Protein AF-A0A954GI91-F1 (afdb_monomer)

pLDDT: mean 89.54, std 12.57, range [42.97, 97.44]

Sequence (144 aa):
MTDVGSGAGSISRAADTHLVLREDEQDDHVVLEAVVRSFDRVNPLVLRWDFPAWTVANGLDPTKLKRTQQQIALDQRTMEGKAAIVAALTEHGELSGNKLRQYADIGSKGRADRLTGILEKEGVITSRQETIKGNDTTLYTLSE

Nearest PDB structures (foldseek):
  7z1l-assembly1_O  TM=8.602E-01  e=1.394E-02  Saccharomyces cerevisiae W303
  6eu2-assembly1_O  TM=8.964E-01  e=2.236E-02  Saccharomyces cerevisiae S288C
  5hs7-assembly1_A  TM=7.331E-01  e=9.216E-03  Bacillus subtilis subsp. subtilis str. 168
  5hs8-assembly1_A  TM=7.243E-01  e=1.037E-02  Bacillus subtilis subsp. subtilis str. 168
  7ewm-assembly1_A  TM=4.790E-01  e=8.206E-02  Saccharomyces cerevisiae S288C

Solvent-accessible surface area (backbone atoms only — not comparable to full-atom values): 8389 Å² total; per-residue (Å²): 137,90,79,89,82,52,84,74,67,60,74,80,41,83,74,65,58,51,77,45,80,42,54,25,66,49,85,64,28,28,24,40,40,42,51,43,76,90,54,77,71,52,74,64,38,29,31,32,65,51,90,98,42,76,43,79,41,81,92,58,66,55,84,50,54,49,75,50,72,66,55,52,52,50,50,51,55,48,52,51,51,45,51,30,44,52,50,36,30,70,76,66,39,72,34,38,64,70,55,42,25,60,67,32,68,45,92,47,67,71,57,42,56,52,45,51,56,49,36,39,75,71,58,54,29,45,77,48,82,44,72,57,96,86,38,83,38,56,34,36,33,67,47,132

Foldseek 3Di:
DDDPPDPVVVVVDDDQKDWDWAAAQDPQKTWIFMDGDPDDGDDIFIWGDDPPDTDTPPPDDSVRGHDDPVRVVVVVVLVLLLVLLLVQCVVPPKDWLVVSCVSSVPPDSVSSVVSVVVCVVVQQKDWDWDQDPNDTTIIIGGHD

Secondary structure (DSSP, 8-state):
------TTTSTTSPPSEEEEEEEBSSTTEEEEEEEESSSPPEEEEEEEEETTEEEE-TT--TT-BPPPHHHHHHHHHHHHHHHHHHHHHHHHSSEEHHHHHHHTT-S-HHHHHHHHHHHHHTTSEEEEEEEETTEEEEEEEE--

Radius of gyration: 25.35 Å; Cα contacts (8 Å, |Δi|>4): 195; chains: 1; bounding box: 56×33×67 Å

Mean predicted aligned error: 9.06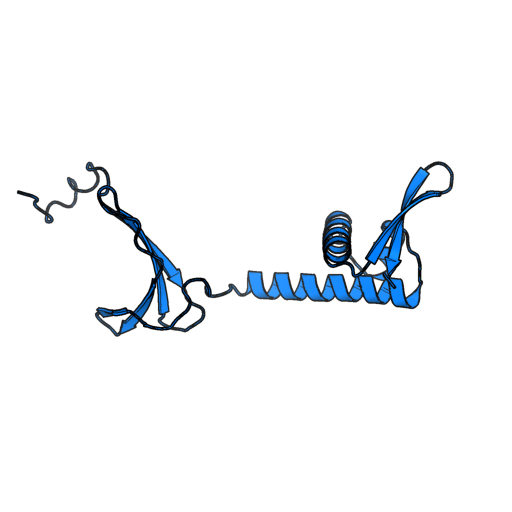 Å

Structure (mmCIF, N/CA/C/O backbone):
data_AF-A0A954GI91-F1
#
_entry.id   AF-A0A954GI91-F1
#
loop_
_atom_site.group_PDB
_atom_site.id
_atom_site.type_symbol
_atom_site.label_atom_id
_atom_site.label_alt_id
_atom_site.label_comp_id
_atom_site.label_asym_id
_atom_site.label_entity_id
_atom_site.label_seq_id
_atom_site.pdbx_PDB_ins_code
_atom_site.Cartn_x
_atom_site.Cartn_y
_atom_site.Cartn_z
_atom_site.occupancy
_atom_site.B_iso_or_equiv
_atom_site.auth_seq_id
_atom_site.auth_comp_id
_atom_site.auth_asym_id
_atom_site.auth_atom_id
_atom_site.pdbx_PDB_model_num
ATOM 1 N N . MET A 1 1 ? 24.747 17.829 -37.646 1.00 42.97 1 MET A N 1
ATOM 2 C CA . MET A 1 1 ? 25.466 16.547 -37.511 1.00 42.97 1 MET A CA 1
ATOM 3 C C . MET A 1 1 ? 25.721 16.334 -36.029 1.00 42.97 1 MET A C 1
ATOM 5 O O . MET A 1 1 ? 26.336 17.195 -35.412 1.00 42.97 1 MET A O 1
ATOM 9 N N . THR A 1 2 ? 25.120 15.299 -35.443 1.00 43.88 2 THR A N 1
ATOM 10 C CA . THR A 1 2 ? 25.182 15.029 -33.999 1.00 43.88 2 THR A CA 1
ATOM 11 C C . THR A 1 2 ? 26.328 14.060 -33.745 1.00 43.88 2 THR A C 1
ATOM 13 O O . THR A 1 2 ? 26.268 12.918 -34.184 1.00 43.88 2 THR A O 1
ATOM 16 N N . ASP A 1 3 ? 27.382 14.546 -33.094 1.00 46.94 3 ASP A N 1
ATOM 17 C CA . ASP A 1 3 ? 28.493 13.729 -32.609 1.00 46.94 3 ASP A CA 1
ATOM 18 C C . ASP A 1 3 ? 28.134 13.172 -31.222 1.00 46.94 3 ASP A C 1
ATOM 20 O O . ASP A 1 3 ? 27.784 13.927 -30.312 1.00 46.94 3 ASP A O 1
ATOM 24 N N . VAL A 1 4 ? 28.175 11.846 -31.093 1.00 56.50 4 VAL A N 1
ATOM 25 C CA . VAL A 1 4 ? 27.860 11.076 -29.878 1.00 56.50 4 VAL A CA 1
ATOM 26 C C . VAL A 1 4 ? 29.111 10.738 -29.047 1.00 56.50 4 VAL A C 1
ATOM 28 O O . VAL A 1 4 ? 28.991 10.093 -28.010 1.00 56.50 4 VAL A O 1
ATOM 31 N N . GLY A 1 5 ? 30.309 11.168 -29.469 1.00 56.59 5 GLY A N 1
ATOM 32 C CA . GLY A 1 5 ? 31.588 10.764 -28.870 1.00 56.59 5 GLY A CA 1
ATOM 33 C C . GLY A 1 5 ? 32.198 11.704 -27.822 1.00 56.59 5 GLY A C 1
ATOM 34 O O . GLY A 1 5 ? 33.186 11.338 -27.188 1.00 56.59 5 GLY A O 1
ATOM 35 N N . SER A 1 6 ? 31.657 12.906 -27.597 1.00 55.31 6 SER A N 1
ATOM 36 C CA . SER A 1 6 ? 32.268 13.880 -26.674 1.00 55.31 6 SER A CA 1
ATOM 37 C C . SER A 1 6 ? 31.588 13.877 -25.300 1.0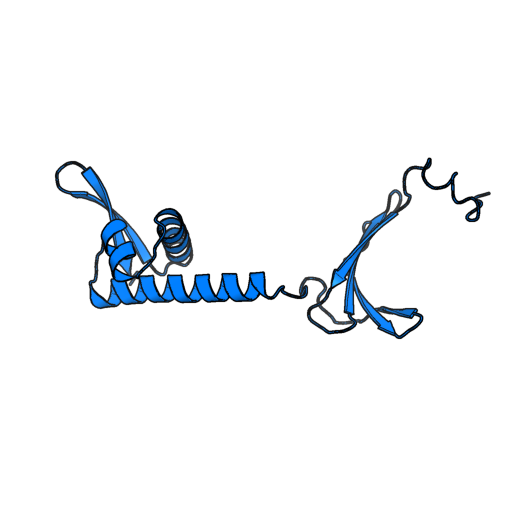0 55.31 6 SER A C 1
ATOM 39 O O . SER A 1 6 ? 30.576 14.544 -25.079 1.00 55.31 6 SER A O 1
ATOM 41 N N . GLY A 1 7 ? 32.162 13.119 -24.360 1.00 56.69 7 GLY A N 1
ATOM 42 C CA . GLY A 1 7 ? 31.597 12.844 -23.031 1.00 56.69 7 GLY A CA 1
ATOM 43 C C . GLY A 1 7 ? 31.324 14.054 -22.124 1.00 56.69 7 GLY A C 1
ATOM 44 O O . GLY A 1 7 ? 30.560 13.923 -21.176 1.00 56.69 7 GLY A O 1
ATOM 45 N N . ALA A 1 8 ? 31.883 15.236 -22.405 1.00 52.28 8 ALA A N 1
ATOM 46 C CA . ALA A 1 8 ? 31.623 16.448 -21.616 1.00 52.28 8 ALA A CA 1
ATOM 47 C C . ALA A 1 8 ? 30.565 17.378 -22.249 1.00 52.28 8 ALA A C 1
ATOM 49 O O . ALA A 1 8 ? 29.887 18.120 -21.541 1.00 52.28 8 ALA A O 1
ATOM 50 N N . GLY A 1 9 ? 30.384 17.330 -23.576 1.00 49.41 9 GLY A N 1
ATOM 51 C CA . GLY A 1 9 ? 29.428 18.178 -24.302 1.00 49.41 9 GLY A CA 1
ATOM 52 C C . GLY A 1 9 ? 27.998 17.627 -24.354 1.00 49.41 9 GLY A C 1
ATOM 53 O O . GLY A 1 9 ? 27.073 18.366 -24.692 1.00 49.41 9 GLY A O 1
ATOM 54 N N . SER A 1 10 ? 27.805 16.349 -24.018 1.00 51.56 10 SER A N 1
ATOM 55 C CA . SER A 1 10 ? 26.500 15.675 -23.991 1.00 51.56 10 SER A CA 1
ATOM 56 C C . SER A 1 10 ? 25.661 16.037 -22.759 1.00 51.56 10 SER A C 1
ATOM 58 O O . SER A 1 10 ? 24.445 16.147 -22.872 1.00 51.56 10 SER A O 1
ATOM 60 N N . ILE A 1 11 ? 26.298 16.309 -21.613 1.00 54.25 11 ILE A N 1
ATOM 61 C CA . ILE A 1 11 ? 25.626 16.714 -20.361 1.00 54.25 11 ILE A CA 1
ATOM 62 C C . ILE A 1 11 ? 25.103 18.160 -20.423 1.00 54.25 11 ILE A C 1
ATOM 64 O O . ILE A 1 11 ? 24.115 18.490 -19.776 1.00 54.25 11 ILE A O 1
ATOM 68 N N . SER A 1 12 ? 25.721 19.028 -21.235 1.00 49.19 12 SER A N 1
ATOM 69 C CA . SER A 1 12 ? 25.271 20.419 -21.426 1.00 49.19 12 SER A CA 1
ATOM 70 C C . SER A 1 12 ? 24.030 20.544 -22.323 1.00 49.19 12 SER A C 1
ATOM 72 O O . SER A 1 12 ? 23.542 21.655 -22.545 1.00 49.19 12 SER A O 1
ATOM 74 N N . ARG A 1 13 ? 23.531 19.438 -22.884 1.00 62.53 13 ARG A N 1
ATOM 75 C CA . ARG A 1 13 ? 22.352 19.425 -23.751 1.00 62.53 13 ARG A CA 1
ATOM 76 C C . ARG A 1 13 ? 21.170 18.885 -22.968 1.00 62.53 13 ARG A C 1
ATOM 78 O O . ARG A 1 13 ? 21.292 17.924 -22.218 1.00 62.53 13 ARG A O 1
ATOM 85 N N . ALA A 1 14 ? 20.008 19.502 -23.147 1.00 70.00 14 ALA A N 1
ATOM 86 C CA . ALA A 1 14 ? 18.781 18.948 -22.601 1.00 70.00 14 ALA A CA 1
ATOM 87 C C . ALA A 1 14 ? 18.596 17.523 -23.165 1.00 70.00 14 ALA A C 1
ATOM 89 O O . ALA A 1 14 ? 18.749 17.336 -24.373 1.00 70.00 14 ALA A O 1
ATOM 90 N N . ALA A 1 15 ? 18.264 16.547 -22.317 1.00 76.94 15 ALA A N 1
ATOM 91 C CA . ALA A 1 15 ? 18.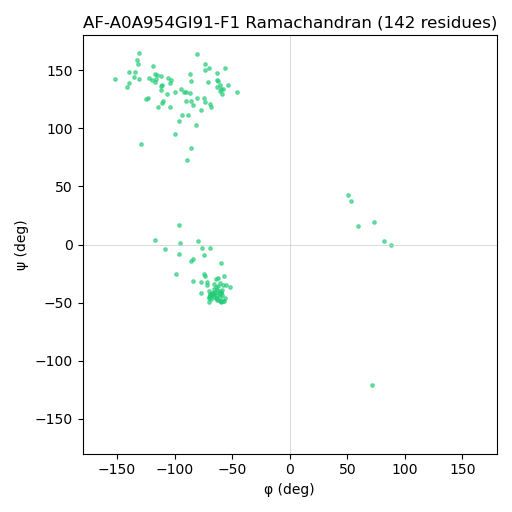126 15.151 -22.726 1.00 76.94 15 ALA A CA 1
ATOM 92 C C . ALA A 1 15 ? 16.989 14.969 -23.745 1.00 76.94 15 ALA A C 1
ATOM 94 O O . ALA A 1 15 ? 15.896 15.525 -23.583 1.00 76.94 15 ALA A O 1
ATOM 95 N N . ASP A 1 16 ? 17.237 14.200 -24.803 1.00 84.00 16 ASP A N 1
ATOM 96 C CA .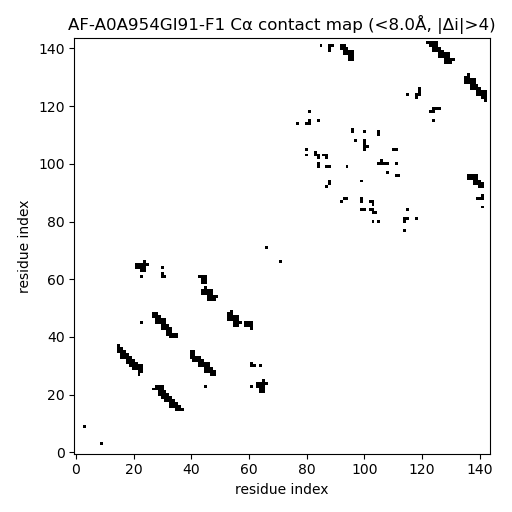 ASP A 1 16 ? 16.214 13.875 -25.805 1.00 84.00 16 ASP A CA 1
ATOM 97 C C . ASP A 1 16 ? 15.210 12.843 -25.270 1.00 84.00 16 ASP A C 1
ATOM 99 O O . ASP A 1 16 ? 14.057 12.792 -25.708 1.00 84.00 16 ASP A O 1
ATOM 103 N N . THR A 1 17 ? 15.630 12.025 -24.298 1.00 85.06 17 THR A N 1
ATOM 104 C CA . THR A 1 17 ? 14.814 10.983 -23.668 1.00 85.06 17 THR A CA 1
ATOM 105 C C . THR A 1 17 ? 15.263 10.724 -22.231 1.00 85.06 17 THR A C 1
ATOM 107 O O . THR A 1 17 ? 16.458 10.714 -21.945 1.00 85.06 17 THR A O 1
ATOM 110 N N . HIS A 1 18 ? 14.304 10.479 -21.340 1.00 89.25 18 HIS A N 1
ATOM 111 C CA . HIS A 1 18 ? 14.541 9.928 -20.006 1.00 89.25 18 HIS A CA 1
ATOM 112 C C . HIS A 1 18 ? 13.986 8.508 -19.966 1.00 89.25 18 HIS A C 1
ATOM 114 O O . HIS A 1 18 ? 12.803 8.324 -20.250 1.00 89.25 18 HIS A O 1
ATOM 120 N N . LEU A 1 19 ? 14.831 7.532 -19.632 1.00 91.50 19 LEU A N 1
ATOM 121 C CA . LEU A 1 19 ? 14.460 6.124 -19.488 1.00 91.50 19 LEU A CA 1
ATOM 122 C C . LEU A 1 19 ? 14.537 5.729 -18.013 1.00 91.50 19 LEU A C 1
ATOM 124 O O . LEU A 1 19 ? 15.500 6.078 -17.329 1.00 91.50 19 LEU A O 1
ATOM 128 N N . VAL A 1 20 ? 13.549 4.977 -17.543 1.00 93.94 20 VAL A N 1
ATOM 129 C CA . VAL A 1 20 ? 13.515 4.392 -16.201 1.00 93.94 20 VAL A CA 1
ATOM 130 C C . VAL A 1 20 ? 13.362 2.885 -16.349 1.00 93.94 20 VAL A C 1
ATOM 132 O O . VAL A 1 20 ? 12.438 2.425 -17.014 1.00 93.94 20 VAL A O 1
ATOM 135 N N . LEU A 1 21 ? 14.264 2.129 -15.722 1.00 94.75 21 LEU A N 1
ATOM 136 C CA . LEU A 1 21 ? 14.205 0.672 -15.633 1.00 94.75 21 LEU A CA 1
ATOM 137 C C . LEU A 1 21 ? 13.902 0.291 -14.184 1.00 94.75 21 LEU A C 1
ATOM 139 O O . LEU A 1 21 ? 14.639 0.683 -13.278 1.00 94.75 21 LEU A O 1
ATOM 143 N N . ARG A 1 22 ? 12.814 -0.444 -13.959 1.00 95.19 22 ARG A N 1
ATOM 144 C CA . ARG A 1 22 ? 12.448 -0.988 -12.640 1.00 95.19 22 ARG A CA 1
ATOM 145 C C . ARG A 1 22 ? 12.324 -2.494 -12.742 1.00 95.19 22 ARG A C 1
ATOM 147 O O . ARG A 1 22 ? 11.843 -2.974 -13.756 1.00 95.19 22 ARG A O 1
ATOM 154 N N . GLU A 1 23 ? 12.725 -3.222 -11.712 1.00 95.88 23 GLU A N 1
ATOM 155 C CA . GLU A 1 23 ? 12.608 -4.682 -11.708 1.00 95.88 23 GLU A CA 1
ATOM 156 C C . GLU A 1 23 ? 11.143 -5.118 -11.851 1.00 95.88 23 GLU A C 1
ATOM 158 O O . GLU A 1 23 ? 10.255 -4.594 -11.169 1.00 95.88 23 GLU A O 1
ATOM 163 N N . ASP A 1 24 ? 10.910 -6.064 -12.754 1.00 96.19 24 ASP A N 1
ATOM 164 C CA . ASP A 1 24 ? 9.646 -6.784 -12.893 1.00 96.19 24 ASP A CA 1
ATOM 165 C C . ASP A 1 24 ? 9.556 -7.904 -11.839 1.00 96.19 24 ASP A C 1
ATOM 167 O O . ASP A 1 24 ? 10.554 -8.267 -11.213 1.00 96.19 24 ASP A O 1
ATOM 171 N N . GLU A 1 25 ? 8.362 -8.451 -11.602 1.00 93.56 25 GLU A N 1
ATOM 172 C CA . GLU A 1 25 ? 8.182 -9.589 -10.692 1.00 93.56 25 GLU A CA 1
ATOM 173 C C . GLU A 1 25 ? 9.019 -10.819 -11.087 1.00 93.56 25 GLU A C 1
ATOM 175 O O . GLU A 1 25 ? 9.390 -11.608 -10.214 1.00 93.56 25 GLU A O 1
ATOM 180 N N . GLN A 1 26 ? 9.335 -10.967 -12.376 1.00 93.12 26 GLN A N 1
ATOM 181 C CA . GLN A 1 26 ? 10.165 -12.040 -12.912 1.00 93.12 26 GLN A CA 1
ATOM 182 C C . GLN A 1 26 ? 11.654 -11.694 -12.819 1.00 93.12 26 GLN A C 1
ATOM 184 O O . GLN A 1 26 ? 12.078 -10.570 -13.090 1.00 93.12 26 GLN A O 1
ATOM 189 N N . ASP A 1 27 ? 12.477 -12.685 -12.477 1.00 92.50 27 ASP A N 1
ATOM 190 C CA . ASP A 1 27 ? 13.929 -12.507 -12.483 1.00 92.50 27 ASP A CA 1
ATOM 191 C C . ASP A 1 27 ? 14.442 -12.216 -13.904 1.00 92.50 27 ASP A C 1
ATOM 193 O O . ASP A 1 27 ? 13.861 -12.658 -14.897 1.00 92.50 27 ASP A O 1
ATOM 197 N N . ASP A 1 28 ? 15.512 -11.424 -13.997 1.00 95.06 28 ASP A N 1
ATOM 198 C CA . ASP A 1 28 ? 16.110 -10.929 -15.248 1.00 95.06 28 ASP A CA 1
ATOM 199 C C . ASP A 1 28 ? 15.173 -10.096 -16.148 1.00 95.06 28 ASP A C 1
ATOM 201 O O . ASP A 1 28 ? 15.484 -9.852 -17.317 1.00 95.06 28 ASP A O 1
ATOM 205 N N . HIS A 1 29 ? 14.048 -9.611 -15.612 1.00 97.12 29 HIS A N 1
ATOM 206 C CA . HIS A 1 29 ? 13.119 -8.731 -16.316 1.00 97.12 29 HIS A CA 1
ATOM 207 C C . HIS A 1 29 ? 13.046 -7.340 -15.677 1.00 97.12 29 HIS A C 1
ATOM 209 O O . HIS A 1 29 ? 13.149 -7.164 -14.460 1.00 97.12 29 HIS A O 1
ATOM 215 N N . VAL A 1 30 ? 12.852 -6.324 -16.517 1.00 97.00 30 VAL A N 1
ATOM 216 C CA . VAL A 1 30 ? 12.640 -4.939 -16.090 1.00 97.00 30 VAL A CA 1
ATOM 217 C C . VAL A 1 30 ? 11.504 -4.299 -16.869 1.00 97.00 30 VAL A C 1
ATOM 219 O O . VAL A 1 30 ? 11.348 -4.513 -18.068 1.00 97.00 30 VAL A O 1
ATOM 222 N N . VAL A 1 31 ? 10.743 -3.444 -16.206 1.00 97.00 31 VAL A N 1
ATOM 223 C CA . VAL A 1 31 ? 9.798 -2.532 -16.836 1.00 97.00 31 VAL A CA 1
ATOM 224 C C . VAL A 1 31 ? 10.547 -1.285 -17.288 1.00 97.00 31 VAL A C 1
ATOM 226 O O . VAL A 1 31 ? 11.120 -0.566 -16.463 1.00 97.00 31 VAL A O 1
ATOM 229 N N . LEU A 1 32 ? 10.514 -1.020 -18.592 1.00 95.44 32 LEU A N 1
ATOM 230 C CA . LEU A 1 32 ? 10.974 0.219 -19.201 1.00 95.44 32 LEU A CA 1
ATOM 231 C C . LEU A 1 32 ? 9.827 1.227 -19.275 1.00 95.44 32 LEU A C 1
ATOM 233 O O . LEU A 1 32 ? 8.819 0.979 -19.933 1.00 95.44 32 LEU A O 1
ATOM 237 N N . GLU A 1 33 ? 10.035 2.403 -18.691 1.00 93.62 33 GLU A N 1
ATOM 238 C CA . GLU A 1 33 ? 9.234 3.600 -18.950 1.00 93.62 33 GLU A CA 1
ATOM 239 C C . GLU A 1 33 ? 10.106 4.679 -19.589 1.00 93.62 33 GLU A C 1
ATOM 241 O O . GLU A 1 33 ? 11.271 4.847 -19.219 1.00 93.62 33 GLU A O 1
ATOM 246 N N . ALA A 1 34 ? 9.549 5.429 -20.542 1.00 91.62 34 ALA A N 1
ATOM 247 C CA . ALA A 1 34 ? 10.292 6.470 -21.234 1.00 91.62 34 ALA A CA 1
ATOM 248 C C . ALA A 1 34 ? 9.464 7.730 -21.480 1.00 91.62 34 ALA A C 1
ATOM 250 O O . ALA A 1 34 ? 8.310 7.675 -21.909 1.00 91.62 34 ALA A O 1
ATOM 251 N N . VAL A 1 35 ? 10.102 8.883 -21.286 1.00 90.31 35 VAL A N 1
ATOM 252 C CA . VAL A 1 35 ? 9.589 10.177 -21.742 1.00 90.31 35 VAL A CA 1
ATOM 253 C C . VAL A 1 35 ? 10.524 10.711 -22.812 1.00 90.31 35 VAL A C 1
ATOM 255 O O . VAL A 1 35 ? 11.699 10.967 -22.548 1.00 90.31 35 VAL A O 1
ATOM 258 N N . VAL A 1 36 ? 9.984 10.889 -24.015 1.00 90.62 36 VAL A N 1
ATOM 259 C CA . VAL A 1 36 ? 10.693 11.406 -25.188 1.00 90.62 36 VAL A CA 1
ATOM 260 C C . VAL A 1 36 ? 10.237 12.842 -25.442 1.00 90.62 36 VAL A C 1
ATOM 262 O O . VAL A 1 36 ? 9.075 13.173 -25.220 1.00 90.62 36 VAL A O 1
ATOM 265 N N . ARG A 1 37 ? 11.143 13.724 -25.877 1.00 84.94 37 ARG A N 1
ATOM 266 C CA . ARG A 1 37 ? 10.829 15.154 -26.045 1.00 84.94 37 ARG A CA 1
ATOM 267 C C . ARG A 1 37 ? 9.863 15.454 -27.192 1.00 84.94 37 ARG A C 1
ATOM 269 O O . ARG A 1 37 ? 9.006 16.320 -27.054 1.00 84.94 37 ARG A O 1
ATOM 276 N N . SER A 1 38 ? 10.084 14.824 -28.341 1.00 86.38 38 SER A N 1
ATOM 277 C CA . SER A 1 38 ? 9.491 15.239 -29.623 1.00 86.38 38 SER A CA 1
ATOM 278 C C . SER A 1 38 ? 8.568 14.192 -30.240 1.00 86.38 38 SER A C 1
ATOM 280 O O . SER A 1 38 ? 8.085 14.391 -31.349 1.00 86.38 38 SER A O 1
ATOM 282 N N . PHE A 1 39 ? 8.336 13.089 -29.533 1.00 85.81 39 PHE A N 1
ATOM 283 C CA . PHE A 1 39 ? 7.505 11.974 -29.971 1.00 85.81 39 PHE A CA 1
ATOM 284 C C . PHE A 1 39 ? 6.520 11.601 -28.868 1.00 85.81 39 PHE A C 1
ATOM 286 O O . PHE A 1 39 ? 6.693 12.006 -27.714 1.00 85.81 39 PHE A O 1
ATOM 293 N N . ASP A 1 40 ? 5.507 10.817 -29.230 1.00 85.06 40 ASP A N 1
ATOM 294 C CA . ASP A 1 40 ? 4.544 10.292 -28.270 1.00 85.06 40 ASP A CA 1
ATOM 295 C C . ASP A 1 40 ? 5.234 9.512 -27.150 1.00 85.06 40 ASP A C 1
ATOM 297 O O . ASP A 1 40 ? 6.316 8.935 -27.312 1.00 85.06 40 ASP A O 1
ATOM 301 N N . ARG A 1 41 ? 4.587 9.507 -25.980 1.00 83.56 41 ARG A N 1
ATOM 302 C CA . ARG A 1 41 ? 5.069 8.730 -24.841 1.00 83.56 41 ARG A CA 1
ATOM 303 C C . ARG A 1 41 ? 5.126 7.260 -25.225 1.00 83.56 41 ARG A C 1
ATOM 305 O O . ARG A 1 41 ? 4.173 6.709 -25.770 1.00 83.56 41 ARG A O 1
ATOM 312 N N . VAL A 1 42 ? 6.239 6.627 -24.882 1.00 87.44 42 VAL A N 1
ATOM 313 C CA . VAL A 1 42 ? 6.389 5.185 -25.046 1.00 87.44 42 VAL A CA 1
ATOM 314 C C . VAL A 1 42 ? 5.556 4.519 -23.959 1.00 87.44 42 VAL A C 1
ATOM 316 O O . VAL A 1 42 ? 5.715 4.832 -22.776 1.00 87.44 42 VAL A O 1
ATOM 319 N N . ASN A 1 43 ? 4.658 3.620 -24.356 1.00 91.50 43 ASN A N 1
ATOM 320 C CA . ASN A 1 43 ? 3.931 2.805 -23.391 1.00 91.50 43 ASN A CA 1
ATOM 321 C C . ASN A 1 43 ? 4.923 1.932 -22.608 1.00 91.50 43 ASN A C 1
ATOM 323 O O . ASN A 1 43 ? 5.866 1.415 -23.217 1.00 91.50 43 ASN A O 1
ATOM 327 N N . PRO A 1 44 ? 4.720 1.747 -21.292 1.00 94.38 44 PRO A N 1
ATOM 328 C CA . PRO A 1 44 ? 5.562 0.862 -20.505 1.00 94.38 44 PRO A CA 1
ATOM 329 C C . PRO A 1 44 ? 5.635 -0.533 -21.128 1.00 94.38 44 PRO A C 1
ATOM 331 O O . PRO A 1 44 ? 4.624 -1.068 -21.584 1.00 94.38 44 PRO A O 1
ATOM 334 N N . LEU A 1 45 ? 6.829 -1.115 -21.154 1.00 95.31 45 LEU A N 1
ATOM 335 C CA . LEU A 1 45 ? 7.066 -2.436 -21.731 1.00 95.31 45 LEU A CA 1
ATOM 336 C C . LEU A 1 45 ? 8.040 -3.227 -20.867 1.00 95.31 45 LEU A C 1
ATOM 338 O O . LEU A 1 45 ? 8.926 -2.648 -20.240 1.00 95.31 45 LEU A O 1
ATOM 342 N N . VAL A 1 46 ? 7.883 -4.548 -20.845 1.00 97.44 46 VAL A N 1
ATOM 343 C CA . VAL A 1 46 ? 8.794 -5.432 -20.116 1.00 97.44 46 VAL A CA 1
ATOM 344 C C . VAL A 1 46 ? 9.931 -5.860 -21.039 1.00 97.44 46 VAL A C 1
ATOM 346 O O . VAL A 1 46 ? 9.713 -6.280 -22.178 1.00 97.44 46 VAL A O 1
ATOM 349 N N . LEU A 1 47 ? 11.157 -5.735 -20.549 1.00 97.06 47 LEU A N 1
ATOM 350 C CA . LEU A 1 47 ? 12.380 -6.177 -21.197 1.00 97.06 47 LEU A CA 1
ATOM 351 C C . LEU A 1 47 ? 12.973 -7.346 -20.418 1.00 97.06 47 LEU A C 1
ATOM 353 O O . LEU A 1 47 ? 13.070 -7.280 -19.198 1.00 97.06 47 LEU A O 1
ATOM 357 N N . ARG A 1 48 ? 13.431 -8.373 -21.129 1.00 97.19 48 ARG A N 1
ATOM 358 C CA . ARG A 1 48 ? 14.227 -9.478 -20.593 1.00 97.19 48 ARG A CA 1
ATOM 359 C C . ARG A 1 48 ? 15.698 -9.251 -20.902 1.00 97.19 48 ARG A C 1
ATOM 361 O O . ARG A 1 48 ? 16.038 -8.977 -22.061 1.00 97.19 48 ARG A O 1
ATOM 368 N N . TRP A 1 49 ? 16.551 -9.393 -19.896 1.00 96.12 49 TRP A N 1
ATOM 369 C CA . TRP A 1 49 ? 17.994 -9.394 -20.081 1.00 96.12 49 TRP A CA 1
ATOM 370 C C . TRP A 1 49 ? 18.440 -10.743 -20.633 1.00 96.12 49 TRP A C 1
ATOM 372 O O . TRP A 1 49 ? 18.305 -11.772 -19.980 1.00 96.12 49 TRP A O 1
ATOM 382 N N . ASP A 1 50 ? 18.968 -10.733 -21.849 1.00 94.19 50 ASP A N 1
ATOM 383 C CA . ASP A 1 50 ? 19.572 -11.890 -22.497 1.00 94.19 50 ASP A CA 1
ATOM 384 C C . ASP A 1 50 ? 20.944 -11.449 -23.001 1.00 94.19 50 ASP A C 1
ATOM 386 O O . ASP A 1 50 ? 21.074 -10.905 -24.101 1.00 94.19 50 ASP A O 1
ATOM 390 N N . PHE A 1 51 ? 21.948 -11.542 -22.118 1.00 92.75 51 PHE A N 1
ATOM 391 C CA . PHE A 1 51 ? 23.256 -10.922 -22.327 1.00 92.75 51 PHE A CA 1
ATOM 392 C C . PHE A 1 51 ? 23.786 -11.177 -23.753 1.00 92.75 51 PHE A C 1
ATOM 394 O O . PHE A 1 51 ? 23.849 -12.330 -24.185 1.00 92.75 51 PHE A O 1
ATOM 401 N N . PRO A 1 52 ? 24.249 -10.135 -24.474 1.00 94.12 52 PRO A N 1
ATOM 402 C CA . PRO A 1 52 ? 24.447 -8.747 -24.036 1.00 94.12 52 PRO A CA 1
ATOM 403 C C . PRO A 1 52 ? 23.272 -7.806 -24.372 1.00 94.12 52 PRO A C 1
ATOM 405 O O . PRO A 1 52 ? 23.460 -6.589 -24.410 1.00 94.12 52 PRO A O 1
ATOM 408 N N . ALA A 1 53 ? 22.092 -8.343 -24.687 1.00 95.00 53 ALA A N 1
ATOM 409 C CA . ALA A 1 53 ? 20.977 -7.594 -25.250 1.00 95.00 53 ALA A CA 1
ATOM 410 C C . ALA A 1 53 ? 19.728 -7.604 -24.359 1.00 95.00 53 ALA A C 1
ATOM 412 O O . ALA A 1 53 ? 19.452 -8.533 -23.607 1.00 95.00 53 ALA A O 1
ATOM 413 N N . TRP A 1 54 ? 18.921 -6.556 -24.504 1.00 95.94 54 TRP A N 1
ATOM 414 C CA . TRP A 1 54 ? 17.558 -6.533 -23.989 1.00 95.94 54 TRP A CA 1
ATOM 415 C C . TRP A 1 54 ? 16.595 -6.953 -25.093 1.00 95.94 54 TRP A C 1
ATOM 417 O O . TRP A 1 54 ? 16.682 -6.466 -26.222 1.00 95.94 54 TRP A O 1
ATOM 427 N N . THR A 1 55 ? 15.660 -7.837 -24.763 1.00 96.25 55 THR A N 1
ATOM 428 C CA . THR A 1 55 ? 14.600 -8.280 -25.679 1.00 96.25 55 THR A CA 1
ATOM 429 C C . THR A 1 55 ? 13.238 -7.935 -25.099 1.00 96.25 55 THR A C 1
ATOM 431 O O . THR A 1 55 ? 13.043 -8.029 -23.891 1.00 96.25 55 THR A O 1
ATOM 434 N N . VAL A 1 56 ? 12.289 -7.512 -25.937 1.00 96.06 56 VAL A N 1
ATOM 435 C CA . VAL A 1 56 ? 10.925 -7.218 -25.472 1.00 96.06 56 VAL A CA 1
ATOM 436 C C . VAL A 1 56 ? 10.238 -8.525 -25.079 1.00 96.06 56 VAL A C 1
ATOM 438 O O . VAL A 1 56 ? 10.077 -9.422 -25.909 1.00 96.06 56 VAL A O 1
ATOM 441 N N . ALA A 1 57 ? 9.819 -8.624 -23.820 1.00 95.31 57 ALA A N 1
ATOM 442 C CA . ALA A 1 57 ? 9.069 -9.754 -23.293 1.00 95.31 57 ALA A CA 1
ATOM 443 C C . ALA A 1 57 ? 7.570 -9.540 -23.558 1.00 95.31 57 ALA A C 1
ATOM 445 O O . ALA A 1 57 ? 6.825 -9.015 -22.730 1.00 95.31 57 ALA A O 1
ATOM 446 N N . ASN A 1 58 ? 7.135 -9.894 -24.770 1.00 91.56 58 ASN A N 1
ATOM 447 C CA . ASN A 1 58 ? 5.746 -9.720 -25.195 1.00 91.56 58 ASN A CA 1
ATOM 448 C C . ASN A 1 58 ? 4.776 -10.505 -24.298 1.00 91.56 58 ASN A C 1
ATOM 450 O O . ASN A 1 58 ? 5.006 -11.674 -23.998 1.00 91.56 58 ASN A O 1
ATOM 454 N N . GLY A 1 59 ? 3.656 -9.875 -23.937 1.00 89.94 59 GLY A N 1
ATOM 455 C CA . GLY A 1 59 ? 2.588 -10.504 -23.153 1.00 89.94 59 GLY A CA 1
ATOM 456 C C . GLY A 1 59 ? 2.749 -10.401 -21.634 1.00 89.94 59 GLY A C 1
ATOM 457 O O . GLY A 1 59 ? 1.870 -10.874 -20.917 1.00 89.94 59 GLY A O 1
ATOM 458 N N . LEU A 1 60 ? 3.819 -9.769 -21.141 1.00 93.44 60 LEU A N 1
ATOM 459 C CA . LEU A 1 60 ? 3.954 -9.431 -19.724 1.00 93.44 60 LEU A CA 1
ATOM 460 C C . LEU A 1 60 ? 3.295 -8.090 -19.396 1.00 93.44 60 LEU A C 1
ATOM 462 O O . LEU A 1 60 ? 3.265 -7.173 -20.218 1.00 93.44 60 LEU A O 1
ATOM 466 N N . ASP A 1 61 ? 2.757 -8.001 -18.182 1.00 93.69 61 ASP A N 1
ATOM 467 C CA . ASP A 1 61 ? 2.078 -6.814 -17.671 1.00 93.69 61 ASP A CA 1
ATOM 468 C C . ASP A 1 61 ? 3.097 -5.871 -17.005 1.00 93.69 61 ASP A C 1
ATOM 470 O O . ASP A 1 61 ? 3.603 -6.192 -15.929 1.00 93.69 61 ASP A O 1
ATOM 474 N N . PRO A 1 62 ? 3.375 -4.689 -17.585 1.00 93.75 62 PRO A N 1
ATOM 475 C CA . PRO A 1 62 ? 4.383 -3.761 -17.078 1.00 93.75 62 PRO A CA 1
ATOM 476 C C . PRO A 1 62 ? 4.000 -3.096 -15.746 1.00 93.75 62 PRO A C 1
ATOM 478 O O . PRO A 1 62 ? 4.775 -2.311 -15.201 1.00 93.75 62 PRO A O 1
ATOM 481 N N . THR A 1 63 ? 2.807 -3.359 -15.209 1.00 93.25 63 THR A N 1
ATOM 482 C CA . THR A 1 63 ? 2.412 -2.866 -13.883 1.00 93.25 63 THR A CA 1
ATOM 483 C C . THR A 1 63 ? 2.905 -3.762 -12.742 1.00 93.25 63 THR A C 1
ATOM 485 O O . THR A 1 63 ? 2.898 -3.339 -11.581 1.00 93.25 63 THR A O 1
ATOM 488 N N . LYS A 1 64 ? 3.387 -4.973 -13.049 1.00 92.88 64 LYS A N 1
ATOM 489 C CA . LYS A 1 64 ? 3.801 -5.977 -12.063 1.00 92.88 64 LYS A CA 1
ATOM 490 C C . LYS A 1 64 ? 5.266 -5.851 -11.664 1.00 92.88 64 LYS A C 1
ATOM 492 O O . LYS A 1 64 ? 6.119 -6.661 -12.001 1.00 92.88 64 LYS A O 1
ATOM 497 N N . LEU A 1 65 ? 5.556 -4.816 -10.891 1.00 93.62 65 LEU A N 1
ATOM 498 C CA . LEU A 1 65 ? 6.905 -4.572 -10.390 1.00 93.62 65 LEU A CA 1
ATOM 499 C C . LEU A 1 65 ? 7.304 -5.543 -9.275 1.00 93.62 65 LEU A C 1
ATOM 501 O O . LEU A 1 65 ? 6.476 -5.944 -8.447 1.00 93.62 65 LEU A O 1
ATOM 505 N N . LYS A 1 66 ? 8.608 -5.829 -9.183 1.00 93.69 66 LYS A N 1
ATOM 506 C CA . LYS A 1 66 ? 9.169 -6.609 -8.080 1.00 93.69 66 LYS A CA 1
ATOM 507 C C . LYS A 1 66 ? 8.880 -5.927 -6.754 1.00 93.69 66 LYS A C 1
ATOM 509 O O . LYS A 1 66 ? 9.162 -4.746 -6.538 1.00 93.69 66 LYS A O 1
ATOM 514 N N . ARG A 1 67 ? 8.337 -6.700 -5.821 1.00 91.25 67 ARG A N 1
ATOM 515 C CA . ARG A 1 67 ? 8.029 -6.219 -4.478 1.00 91.25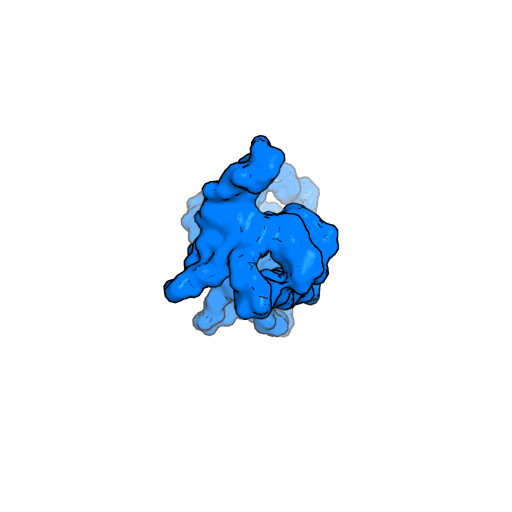 67 ARG A CA 1
ATOM 516 C C . ARG A 1 67 ? 9.256 -6.365 -3.592 1.00 91.25 67 ARG A C 1
ATOM 518 O O . ARG A 1 67 ? 9.840 -7.441 -3.501 1.00 91.25 67 ARG A O 1
ATOM 525 N N . THR A 1 68 ? 9.626 -5.299 -2.887 1.00 91.69 68 THR A N 1
ATOM 526 C CA . THR A 1 68 ? 10.710 -5.388 -1.900 1.00 91.69 68 THR A CA 1
ATOM 527 C C . THR A 1 68 ? 10.268 -6.221 -0.694 1.00 91.69 68 THR A C 1
ATOM 529 O O . THR A 1 68 ? 9.089 -6.224 -0.327 1.00 91.69 68 THR A O 1
ATOM 532 N N . GLN A 1 69 ? 11.211 -6.884 -0.015 1.00 89.44 69 GLN A N 1
ATOM 533 C CA . GLN A 1 69 ? 10.921 -7.632 1.220 1.00 89.44 69 GLN A CA 1
ATOM 534 C C . GLN A 1 69 ? 10.249 -6.754 2.287 1.00 89.44 69 GLN A C 1
ATOM 536 O O . GLN A 1 69 ? 9.365 -7.211 3.007 1.00 89.44 69 GLN A O 1
ATOM 541 N N . GLN A 1 70 ? 10.621 -5.471 2.355 1.00 90.69 70 GLN A N 1
ATOM 542 C CA . GLN A 1 70 ? 10.003 -4.501 3.261 1.00 90.69 70 GLN A CA 1
ATOM 543 C C . GLN A 1 70 ? 8.528 -4.260 2.919 1.00 90.69 70 GLN A C 1
ATOM 545 O O . GLN A 1 70 ? 7.699 -4.188 3.824 1.00 90.69 70 GLN A O 1
ATOM 550 N N . GLN A 1 71 ? 8.193 -4.172 1.628 1.00 89.94 71 GLN A N 1
ATOM 551 C CA . GLN A 1 71 ? 6.815 -4.004 1.164 1.00 89.94 71 GLN A CA 1
ATOM 552 C C . GLN A 1 71 ? 5.971 -5.241 1.462 1.00 89.94 71 GLN A C 1
ATOM 554 O O . GLN A 1 71 ? 4.859 -5.115 1.961 1.00 89.94 71 GLN A O 1
ATOM 559 N N . ILE A 1 72 ? 6.523 -6.432 1.215 1.00 90.88 72 ILE A N 1
ATOM 560 C CA . ILE A 1 72 ? 5.861 -7.707 1.518 1.00 90.88 72 ILE A CA 1
ATOM 561 C C . ILE A 1 72 ? 5.582 -7.810 3.024 1.00 90.88 72 ILE A C 1
ATOM 563 O O . ILE A 1 72 ? 4.453 -8.074 3.432 1.00 90.88 72 ILE A O 1
ATOM 567 N N . ALA A 1 73 ? 6.582 -7.523 3.863 1.00 91.81 73 ALA A N 1
ATOM 568 C CA . ALA A 1 73 ? 6.430 -7.557 5.315 1.00 91.81 73 ALA A CA 1
ATOM 569 C C . ALA A 1 73 ? 5.429 -6.506 5.832 1.00 91.81 73 ALA A C 1
ATOM 571 O O . ALA A 1 73 ? 4.695 -6.762 6.789 1.00 91.81 73 ALA A O 1
ATOM 572 N N . LEU A 1 74 ? 5.385 -5.316 5.225 1.00 91.25 74 LEU A N 1
ATOM 573 C CA . LEU A 1 74 ? 4.423 -4.271 5.582 1.00 91.25 74 LEU A CA 1
ATOM 574 C C . LEU A 1 74 ? 2.983 -4.685 5.259 1.00 91.25 74 LEU A C 1
ATOM 576 O O . LEU A 1 74 ? 2.087 -4.459 6.077 1.00 91.25 74 LEU A O 1
ATOM 580 N N . ASP A 1 75 ? 2.767 -5.290 4.095 1.00 92.12 75 ASP A N 1
ATOM 581 C CA . ASP A 1 75 ? 1.465 -5.803 3.677 1.00 92.12 75 ASP A CA 1
ATOM 582 C C . ASP A 1 75 ? 0.993 -6.921 4.593 1.00 92.12 75 ASP A C 1
ATOM 584 O O . ASP A 1 75 ? -0.134 -6.876 5.083 1.00 92.12 75 ASP A O 1
ATOM 588 N N . GLN A 1 76 ? 1.881 -7.866 4.904 1.00 93.19 76 GLN A N 1
ATOM 589 C CA . GLN A 1 76 ? 1.584 -8.942 5.839 1.00 93.19 76 GLN A CA 1
ATOM 590 C C . GLN A 1 76 ? 1.167 -8.385 7.209 1.00 93.19 76 GLN A C 1
ATOM 592 O O . GLN A 1 76 ? 0.095 -8.712 7.710 1.00 93.19 76 GLN A O 1
ATOM 597 N N . ARG A 1 77 ? 1.931 -7.437 7.765 1.00 91.94 77 ARG A N 1
ATOM 598 C CA . ARG A 1 77 ? 1.578 -6.752 9.023 1.00 91.94 77 ARG A CA 1
ATOM 599 C C . ARG A 1 77 ? 0.256 -5.989 8.937 1.00 91.94 77 ARG A C 1
ATOM 601 O O . ARG A 1 77 ? -0.435 -5.816 9.943 1.00 91.94 77 ARG A O 1
ATOM 608 N N . THR A 1 78 ? -0.070 -5.449 7.768 1.00 94.62 78 THR A N 1
ATOM 609 C CA . THR A 1 78 ? -1.331 -4.734 7.545 1.00 94.62 78 THR A CA 1
ATOM 610 C C . THR A 1 78 ? -2.491 -5.720 7.553 1.00 94.62 78 THR A C 1
ATOM 612 O O . THR A 1 78 ? -3.458 -5.488 8.272 1.00 94.62 78 THR A O 1
ATOM 615 N N . MET A 1 79 ? -2.354 -6.847 6.855 1.00 94.94 79 MET A N 1
ATOM 616 C CA . MET A 1 79 ? -3.326 -7.940 6.847 1.00 94.94 79 MET A CA 1
ATOM 617 C C . MET A 1 79 ? -3.549 -8.528 8.241 1.00 94.94 79 MET A C 1
ATOM 619 O O . MET A 1 79 ? -4.691 -8.607 8.685 1.00 94.94 79 MET A O 1
ATOM 623 N N . GLU A 1 80 ? -2.476 -8.847 8.965 1.00 95.94 80 GLU A N 1
ATOM 624 C CA . GLU A 1 80 ? -2.540 -9.347 10.345 1.00 95.94 80 GLU A CA 1
ATOM 625 C C . GLU A 1 80 ? -3.244 -8.347 11.273 1.00 95.94 80 GLU A C 1
ATOM 627 O O . GLU A 1 80 ? -4.120 -8.720 12.048 1.00 95.94 80 GLU A O 1
ATOM 632 N N . GLY A 1 81 ? -2.926 -7.053 11.152 1.00 95.62 81 GLY A N 1
ATOM 633 C CA . GLY A 1 81 ? -3.575 -6.009 11.947 1.00 95.62 81 GLY A CA 1
ATOM 634 C C . GLY A 1 81 ? -5.065 -5.841 11.633 1.00 95.62 81 GLY A C 1
ATOM 635 O O . GLY A 1 81 ? -5.856 -5.626 12.549 1.00 95.62 81 GLY A O 1
ATOM 636 N N . LYS A 1 82 ? -5.464 -5.955 10.357 1.00 97.00 82 LYS A N 1
ATOM 637 C CA . LYS A 1 82 ? -6.883 -5.953 9.965 1.00 97.00 82 LYS A CA 1
ATOM 638 C C . LYS A 1 82 ? -7.610 -7.160 10.559 1.00 97.00 82 LYS A C 1
ATOM 640 O O . LYS A 1 82 ? -8.663 -6.993 11.165 1.00 97.00 82 LYS A O 1
ATOM 645 N N . ALA A 1 83 ? -7.024 -8.351 10.436 1.00 96.50 83 ALA A N 1
ATOM 646 C CA . ALA A 1 83 ? -7.590 -9.578 10.988 1.00 96.50 83 ALA A CA 1
ATOM 647 C C . ALA A 1 83 ? -7.754 -9.502 12.515 1.00 96.50 83 ALA A C 1
ATOM 649 O O . ALA A 1 83 ? -8.801 -9.884 13.028 1.00 96.50 83 ALA A O 1
ATOM 650 N N . ALA A 1 84 ? -6.776 -8.940 13.232 1.00 96.94 84 ALA A N 1
ATOM 651 C CA . ALA A 1 84 ? -6.859 -8.744 14.680 1.00 96.94 84 ALA A CA 1
ATOM 652 C C . ALA A 1 84 ? -7.999 -7.793 15.089 1.00 96.94 84 ALA A C 1
ATOM 654 O O . ALA A 1 84 ? -8.694 -8.051 16.069 1.00 96.94 84 ALA A O 1
ATOM 655 N N . ILE A 1 85 ? -8.238 -6.720 14.323 1.00 96.44 85 ILE A N 1
ATOM 656 C CA . ILE A 1 85 ? -9.379 -5.814 14.545 1.00 96.44 85 ILE A CA 1
ATOM 657 C C . ILE A 1 85 ? -10.706 -6.550 14.356 1.00 96.44 85 ILE A C 1
ATOM 659 O O . ILE A 1 85 ? -11.588 -6.446 15.207 1.00 96.44 85 ILE A O 1
ATOM 663 N N . VAL A 1 86 ? -10.843 -7.304 13.263 1.00 96.75 86 VAL A N 1
ATOM 664 C CA . VAL A 1 86 ? -12.059 -8.081 12.984 1.00 96.75 86 VAL A CA 1
ATOM 665 C C . VAL A 1 86 ? -12.293 -9.123 14.079 1.00 96.75 86 VAL A C 1
ATOM 667 O O . VAL A 1 86 ? -13.413 -9.244 14.570 1.00 96.75 86 VAL A O 1
ATOM 670 N N . ALA A 1 87 ? -11.245 -9.820 14.526 1.00 96.69 87 ALA A N 1
ATOM 671 C CA . ALA A 1 87 ? -11.329 -10.783 15.621 1.00 96.69 87 ALA A CA 1
ATOM 672 C C . ALA A 1 87 ? -11.785 -10.125 16.935 1.00 96.69 87 ALA A C 1
ATOM 674 O O . ALA A 1 87 ? -12.709 -10.623 17.572 1.00 96.69 87 ALA A O 1
ATOM 675 N N . ALA A 1 88 ? -11.220 -8.968 17.294 1.00 96.56 88 ALA A N 1
ATOM 676 C CA . ALA A 1 88 ? -11.607 -8.236 18.499 1.00 96.56 88 ALA A CA 1
ATOM 677 C C . ALA A 1 88 ? -13.081 -7.787 18.475 1.00 96.56 88 ALA A C 1
ATOM 679 O O . ALA A 1 88 ? -13.766 -7.872 19.495 1.00 96.56 88 ALA A O 1
ATOM 680 N N . LEU A 1 89 ? -13.584 -7.337 17.320 1.00 96.31 89 LEU A N 1
ATOM 681 C CA . LEU A 1 89 ? -15.003 -6.994 17.153 1.00 96.31 89 LEU A CA 1
ATOM 682 C C . LEU A 1 89 ? -15.904 -8.235 17.134 1.00 96.31 89 LEU A C 1
ATOM 684 O O . LEU A 1 89 ? -17.031 -8.179 17.611 1.00 96.31 89 LEU A O 1
ATOM 688 N N . THR A 1 90 ? -15.412 -9.366 16.628 1.00 96.31 90 THR A N 1
ATOM 689 C CA . THR A 1 90 ? -16.151 -10.638 16.657 1.00 96.31 90 THR A CA 1
ATOM 690 C C . THR A 1 90 ? -16.316 -11.142 18.093 1.00 96.31 90 THR A C 1
ATOM 692 O O . THR A 1 90 ? -17.387 -11.613 18.462 1.00 96.31 90 THR A O 1
ATOM 695 N N . GLU A 1 91 ? -15.271 -11.033 18.916 1.00 96.25 91 GLU A N 1
ATOM 696 C CA . GLU A 1 91 ? -15.274 -11.532 20.295 1.00 96.25 91 GLU A CA 1
ATOM 697 C C . GLU A 1 91 ? -16.039 -10.618 21.262 1.00 96.25 91 GLU A C 1
ATOM 699 O O . GLU A 1 91 ? -16.779 -11.096 22.123 1.00 96.25 91 GLU A O 1
ATOM 704 N N . HIS A 1 92 ? -15.867 -9.301 21.140 1.00 94.50 92 HIS A N 1
ATOM 705 C CA . HIS A 1 92 ? -16.401 -8.341 22.110 1.00 94.50 92 HIS A CA 1
ATOM 706 C C . HIS A 1 92 ? -17.579 -7.510 21.587 1.00 94.50 92 HIS A C 1
ATOM 708 O O . HIS A 1 92 ? -18.149 -6.724 22.346 1.00 94.50 92 HIS A O 1
ATOM 714 N N . GLY A 1 93 ? -17.954 -7.674 20.318 1.00 93.12 93 GLY A N 1
ATOM 715 C CA . GLY A 1 93 ? -19.004 -6.897 19.672 1.00 93.12 93 GLY A CA 1
ATOM 716 C C . GLY A 1 93 ? -18.565 -5.456 19.422 1.00 93.12 93 GLY A C 1
ATOM 717 O O . GLY A 1 93 ? -17.588 -5.188 18.726 1.00 93.12 93 GLY A O 1
ATOM 718 N N . GLU A 1 94 ? -19.308 -4.508 19.984 1.00 95.00 94 GLU A N 1
ATOM 719 C CA . GLU A 1 94 ? -19.065 -3.083 19.779 1.00 95.00 94 GLU A CA 1
ATOM 720 C C . GLU A 1 94 ? -17.940 -2.546 20.673 1.00 95.00 94 GLU A C 1
ATOM 722 O O . GLU A 1 94 ? -17.977 -2.657 21.903 1.00 95.00 94 GLU A O 1
ATOM 727 N N . LEU A 1 95 ? -16.942 -1.903 20.061 1.00 95.69 95 LEU A N 1
ATOM 728 C CA . LEU A 1 95 ? -15.762 -1.403 20.765 1.00 95.69 95 LEU A CA 1
ATOM 729 C C . LEU A 1 95 ? -15.445 0.050 20.412 1.00 95.69 95 LEU A C 1
ATOM 731 O O . LEU A 1 95 ? -15.506 0.465 19.258 1.00 95.69 95 LEU A O 1
ATOM 735 N N . SER A 1 96 ? -15.003 0.825 21.407 1.00 94.69 96 SER A N 1
ATOM 736 C CA . SER A 1 96 ? -14.398 2.138 21.157 1.00 94.69 96 SER A CA 1
ATOM 737 C C . SER A 1 96 ? -12.998 1.991 20.574 1.00 94.69 96 SER A C 1
ATOM 739 O O . SER A 1 96 ? -12.311 1.012 20.863 1.00 94.69 96 SER A O 1
ATOM 741 N N . GLY A 1 97 ? -12.515 2.994 19.834 1.00 92.81 97 GLY A N 1
ATOM 742 C CA . GLY A 1 97 ? -11.179 2.938 19.217 1.00 92.81 97 GLY A CA 1
ATOM 743 C C . GLY A 1 97 ? -10.041 2.587 20.193 1.00 92.81 97 GLY A C 1
ATOM 744 O O . GLY A 1 97 ? -9.141 1.821 19.856 1.00 92.81 97 GLY A O 1
ATOM 745 N N . ASN A 1 98 ? -10.106 3.063 21.444 1.00 93.50 98 ASN A N 1
ATOM 746 C CA . ASN A 1 98 ? -9.116 2.715 22.470 1.00 93.50 98 ASN A CA 1
ATOM 747 C C . ASN A 1 98 ? -9.200 1.250 22.914 1.00 93.50 98 ASN A C 1
ATOM 749 O O . ASN A 1 98 ? -8.155 0.616 23.059 1.00 93.50 98 ASN A O 1
ATOM 753 N N . LYS A 1 99 ? -10.410 0.718 23.130 1.00 94.69 99 LYS A N 1
ATOM 754 C CA . LYS A 1 99 ? -10.600 -0.690 23.503 1.00 94.69 99 LYS A CA 1
ATOM 755 C C . LYS A 1 99 ? -10.257 -1.612 22.341 1.00 94.69 99 LYS A C 1
ATOM 757 O O . LYS A 1 99 ? -9.550 -2.587 22.537 1.00 94.69 99 LYS A O 1
ATOM 762 N N . LEU A 1 100 ? -10.680 -1.257 21.131 1.00 95.50 100 LEU A N 1
ATOM 763 C CA . LEU A 1 100 ? -10.366 -1.992 19.913 1.00 95.50 100 LEU A CA 1
ATOM 764 C C . LEU A 1 100 ? -8.857 -2.128 19.720 1.00 95.50 100 LEU A C 1
ATOM 766 O O . LEU A 1 100 ? -8.357 -3.221 19.492 1.00 95.50 100 LEU A O 1
ATOM 770 N N . ARG A 1 101 ? -8.118 -1.032 19.904 1.00 95.88 101 ARG A N 1
ATOM 771 C CA . ARG A 1 101 ? -6.654 -1.039 19.868 1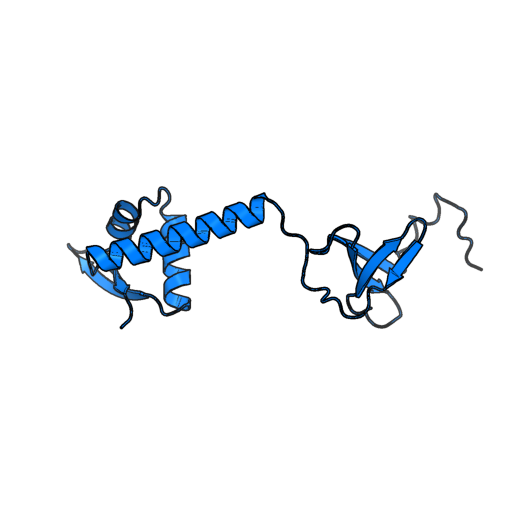.00 95.88 101 ARG A CA 1
ATOM 772 C C . ARG A 1 101 ? -6.035 -1.955 20.928 1.00 95.88 101 ARG A C 1
ATOM 774 O O . ARG A 1 101 ? -5.042 -2.610 20.634 1.00 95.88 101 ARG A O 1
ATOM 781 N N . GLN A 1 102 ? -6.583 -1.958 22.146 1.00 95.62 102 GLN A N 1
ATOM 782 C CA . GLN A 1 102 ? -6.104 -2.805 23.243 1.00 95.62 102 GLN A CA 1
ATOM 783 C C . GLN A 1 102 ? -6.373 -4.288 22.971 1.00 95.62 102 GLN A C 1
ATOM 785 O O . GLN A 1 102 ? -5.460 -5.091 23.111 1.00 95.62 102 GLN A O 1
ATOM 790 N N . TYR A 1 103 ? -7.587 -4.643 22.545 1.00 95.56 103 TYR A N 1
ATOM 791 C CA . TYR A 1 103 ? -7.967 -6.030 22.267 1.00 95.56 103 TYR A CA 1
ATOM 792 C C . TYR A 1 103 ? -7.308 -6.590 21.001 1.00 95.56 103 TYR A C 1
ATOM 794 O O . TYR A 1 103 ? -6.921 -7.750 20.984 1.00 95.56 103 TYR A O 1
ATOM 802 N N . ALA A 1 104 ? -7.105 -5.767 19.970 1.00 94.50 104 ALA A N 1
ATOM 803 C CA . ALA A 1 104 ? -6.389 -6.163 18.755 1.00 94.50 104 ALA A CA 1
ATOM 804 C C . ALA A 1 104 ? -4.849 -6.138 18.902 1.00 94.50 104 ALA A C 1
ATOM 806 O O . ALA A 1 104 ? -4.148 -6.336 17.912 1.00 94.50 104 ALA A O 1
ATOM 807 N N . ASP A 1 105 ? -4.324 -5.832 20.097 1.00 95.00 105 ASP A N 1
ATOM 808 C CA . ASP A 1 105 ? -2.889 -5.699 20.404 1.00 95.00 105 ASP A CA 1
ATOM 809 C C . ASP A 1 105 ? -2.116 -4.775 19.433 1.00 95.00 105 ASP A C 1
ATOM 811 O O . ASP A 1 105 ? -1.006 -5.044 18.965 1.00 95.00 105 ASP A O 1
ATOM 815 N N . ILE A 1 106 ? -2.715 -3.629 19.085 1.00 94.50 106 ILE A N 1
ATOM 816 C CA . ILE A 1 106 ? -2.106 -2.663 18.162 1.00 94.50 106 ILE A CA 1
ATOM 817 C C . ILE A 1 106 ? -1.391 -1.567 18.957 1.00 94.50 106 ILE A C 1
ATOM 819 O O . ILE A 1 106 ? -1.995 -0.636 19.491 1.00 94.50 106 ILE A O 1
ATOM 823 N N . GLY A 1 107 ? -0.057 -1.605 18.969 1.00 88.75 107 GLY A N 1
ATOM 824 C CA . GLY A 1 107 ? 0.747 -0.672 19.770 1.00 88.75 107 GLY A CA 1
ATOM 825 C C . GLY A 1 107 ? 0.519 0.823 19.475 1.00 88.75 107 GLY A C 1
ATOM 826 O O . GLY A 1 107 ? 0.523 1.640 20.394 1.00 88.75 107 GLY A O 1
ATOM 827 N N . SER A 1 108 ? 0.261 1.208 18.219 1.00 93.25 108 SER A N 1
ATOM 828 C CA . SER A 1 108 ? 0.115 2.618 17.812 1.00 93.25 108 SER A CA 1
ATOM 829 C C . SER A 1 108 ? -1.334 3.003 17.515 1.00 93.25 108 SER A C 1
ATOM 831 O O 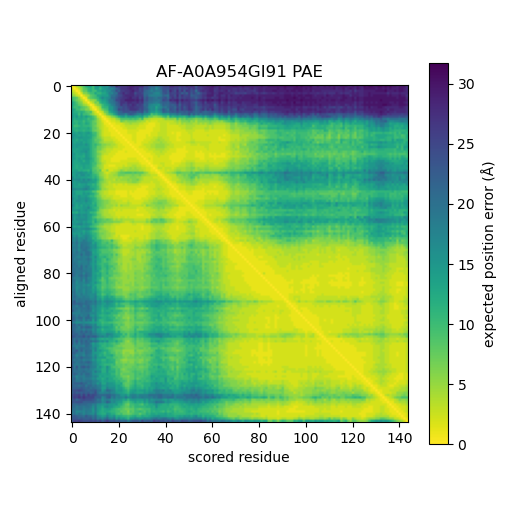. SER A 1 108 ? -1.989 2.365 16.691 1.00 93.25 108 SER A O 1
ATOM 833 N N . LYS A 1 109 ? -1.803 4.112 18.111 1.00 93.38 109 LYS A N 1
ATOM 834 C CA . LYS A 1 109 ? -3.125 4.693 17.818 1.00 93.38 109 LYS A CA 1
ATOM 835 C C . LYS A 1 109 ? -3.281 5.035 16.334 1.00 93.38 109 LYS A C 1
ATOM 837 O O . LYS A 1 109 ? -4.232 4.582 15.716 1.00 93.38 109 LYS A O 1
ATOM 842 N N . GLY A 1 110 ? -2.307 5.724 15.735 1.00 95.25 110 GLY A N 1
ATOM 843 C CA . GLY A 1 110 ? -2.381 6.091 14.316 1.00 95.25 110 GLY A CA 1
ATOM 844 C C . GLY A 1 110 ? -2.425 4.880 13.376 1.00 95.25 110 GLY A C 1
ATOM 845 O O . GLY A 1 110 ? -3.039 4.942 12.314 1.00 95.25 110 GLY A O 1
ATOM 846 N N . ARG A 1 111 ? -1.823 3.746 13.771 1.00 94.75 111 ARG A N 1
ATOM 847 C CA . ARG A 1 111 ? -1.960 2.489 13.020 1.00 94.75 111 ARG A CA 1
ATOM 848 C C . ARG A 1 111 ? -3.374 1.925 13.138 1.00 94.75 111 ARG A C 1
ATOM 850 O O . ARG A 1 111 ? -3.910 1.511 12.117 1.00 94.75 111 ARG A O 1
ATOM 857 N N . ALA A 1 112 ? -3.950 1.908 14.339 1.00 95.38 112 ALA A N 1
ATOM 858 C CA . ALA A 1 112 ? -5.321 1.450 14.552 1.00 95.38 112 ALA A CA 1
ATOM 859 C C . ALA A 1 112 ? -6.317 2.300 13.747 1.00 95.38 112 ALA A C 1
ATOM 861 O O . ALA A 1 112 ? -7.060 1.735 12.954 1.00 95.38 112 ALA A O 1
ATOM 862 N N . ASP A 1 113 ? -6.225 3.632 13.839 1.00 95.62 113 ASP A N 1
ATOM 863 C CA . ASP A 1 113 ? -7.091 4.575 13.111 1.00 95.62 113 ASP A CA 1
ATOM 864 C C . ASP A 1 113 ? -6.998 4.385 11.584 1.00 95.62 113 ASP A C 1
ATOM 866 O O . ASP A 1 113 ? -7.992 4.436 10.861 1.00 95.62 113 ASP A O 1
ATOM 870 N N . ARG A 1 114 ? -5.790 4.119 11.066 1.00 96.31 114 ARG A N 1
ATOM 871 C CA . ARG A 1 114 ? -5.596 3.822 9.640 1.00 96.31 114 ARG A CA 1
ATOM 872 C C . ARG A 1 114 ? -6.272 2.514 9.234 1.00 96.31 114 ARG A C 1
ATOM 874 O O . ARG A 1 114 ? -6.874 2.453 8.168 1.00 96.31 114 ARG A O 1
ATOM 881 N N . LEU A 1 115 ? -6.117 1.457 10.031 1.00 96.75 115 LEU A N 1
ATOM 882 C CA . LEU A 1 115 ? -6.667 0.139 9.711 1.00 96.75 115 LEU A CA 1
ATOM 883 C C . LEU A 1 115 ? -8.194 0.127 9.809 1.00 96.75 115 LEU A C 1
ATOM 885 O O . LEU A 1 115 ? -8.832 -0.446 8.931 1.00 96.75 115 LEU A O 1
ATOM 889 N N . THR A 1 116 ? -8.777 0.798 10.807 1.00 96.50 116 THR A N 1
ATOM 890 C CA . THR A 1 116 ? -10.235 0.952 10.902 1.00 96.50 116 THR A CA 1
ATOM 891 C C . THR A 1 116 ? -10.780 1.743 9.719 1.00 96.50 116 THR A C 1
ATOM 893 O O . THR A 1 116 ? -11.736 1.298 9.100 1.00 96.50 116 THR A O 1
ATOM 896 N N . GLY A 1 117 ? -10.123 2.834 9.312 1.00 96.44 117 GLY A N 1
ATOM 897 C CA . GLY A 1 117 ? -10.532 3.588 8.123 1.00 96.44 117 GLY A CA 1
ATOM 898 C C . GLY A 1 117 ? -10.424 2.796 6.812 1.00 96.44 117 GLY A C 1
ATOM 899 O O . GLY A 1 117 ? -11.192 3.038 5.884 1.00 96.44 117 GLY A O 1
ATOM 900 N N . ILE A 1 118 ? -9.488 1.843 6.710 1.00 96.50 118 ILE A N 1
ATOM 901 C CA . ILE A 1 118 ? -9.426 0.910 5.573 1.00 96.50 118 ILE A CA 1
ATOM 902 C C . ILE A 1 118 ? -10.600 -0.071 5.631 1.00 96.50 118 ILE A C 1
ATOM 904 O O . ILE A 1 118 ? -11.299 -0.219 4.637 1.00 96.50 118 ILE A O 1
ATOM 908 N N . LEU A 1 119 ? -10.837 -0.701 6.783 1.00 96.81 119 LEU A N 1
ATOM 909 C CA . LEU A 1 119 ? -11.918 -1.675 6.961 1.00 96.81 119 LEU A CA 1
ATOM 910 C C . LEU A 1 119 ? -13.308 -1.057 6.759 1.00 96.81 119 LEU A C 1
ATOM 912 O O . LEU A 1 119 ? -14.186 -1.704 6.200 1.00 96.81 119 LEU A O 1
ATOM 916 N N . GLU A 1 120 ? -13.497 0.197 7.162 1.00 96.44 120 GLU A N 1
ATOM 917 C CA . GLU A 1 120 ? -14.739 0.943 6.946 1.00 96.44 120 GLU A CA 1
ATOM 918 C C . GLU A 1 120 ? -14.961 1.239 5.456 1.00 96.44 120 GLU A C 1
ATOM 920 O O . GLU A 1 120 ? -16.054 1.037 4.937 1.00 96.44 120 GLU A O 1
ATOM 925 N N . LYS A 1 121 ? -13.906 1.627 4.724 1.00 96.62 121 LYS A N 1
ATOM 926 C CA . LYS A 1 121 ? -13.969 1.785 3.258 1.00 96.62 121 LYS A CA 1
ATOM 927 C C . LYS A 1 121 ? -14.198 0.466 2.522 1.00 96.62 121 LYS A C 1
ATOM 929 O O . LYS A 1 121 ? -14.830 0.469 1.473 1.00 96.62 121 LYS A O 1
ATOM 934 N N . GLU A 1 122 ? -13.660 -0.633 3.047 1.00 95.62 122 GLU A N 1
ATOM 935 C CA . GLU A 1 122 ? -13.894 -1.992 2.545 1.00 95.62 122 GLU A CA 1
ATOM 936 C C . GLU A 1 122 ? -15.301 -2.512 2.910 1.00 95.62 122 GLU A C 1
ATOM 938 O O . GLU A 1 122 ? -15.706 -3.547 2.390 1.00 95.62 122 GLU A O 1
ATOM 943 N N . GLY A 1 123 ? -16.056 -1.805 3.766 1.00 95.25 123 GLY A N 1
ATOM 944 C CA . GLY A 1 123 ? -17.401 -2.196 4.201 1.00 95.25 123 GLY A CA 1
ATOM 945 C C . GLY A 1 123 ? -17.426 -3.366 5.188 1.00 95.25 123 GLY A C 1
ATOM 946 O O . GLY A 1 123 ? -18.447 -4.025 5.325 1.00 95.25 123 GLY A O 1
ATOM 947 N N . VAL A 1 124 ? -16.300 -3.654 5.847 1.00 96.25 124 VAL A N 1
ATOM 948 C CA . VAL A 1 124 ? -16.174 -4.749 6.825 1.00 96.25 124 VAL A CA 1
ATOM 949 C C . VAL A 1 124 ? -16.656 -4.314 8.211 1.00 96.25 124 VAL A C 1
ATOM 951 O O . VAL A 1 124 ? -17.126 -5.133 9.002 1.00 96.25 124 VAL A O 1
ATOM 954 N N . ILE A 1 125 ? -16.495 -3.028 8.528 1.00 96.75 125 ILE A N 1
ATOM 955 C CA . ILE A 1 125 ? -16.914 -2.441 9.801 1.00 96.75 125 ILE A CA 1
ATOM 956 C C . ILE A 1 125 ? -17.694 -1.152 9.564 1.00 96.75 125 ILE A C 1
ATOM 958 O O . ILE A 1 125 ? -17.467 -0.444 8.583 1.00 96.75 125 ILE A O 1
ATOM 962 N N . THR A 1 126 ? -18.543 -0.801 10.520 1.00 96.62 126 THR A N 1
ATOM 963 C CA . THR A 1 126 ? -19.246 0.485 10.578 1.00 96.62 126 THR A CA 1
ATOM 964 C C . THR A 1 126 ? -18.837 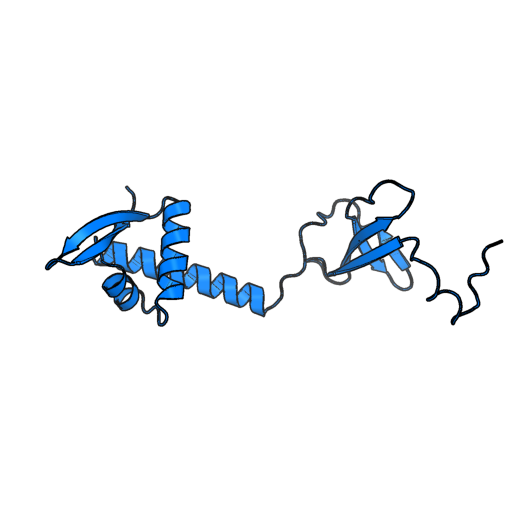1.259 11.818 1.00 96.62 126 THR A C 1
ATOM 966 O O . THR A 1 126 ? -18.572 0.665 12.866 1.00 96.62 126 THR A O 1
ATOM 969 N N . SER A 1 127 ? -18.800 2.588 11.710 1.00 95.06 127 SER A N 1
ATOM 970 C CA . SER A 1 127 ? -18.556 3.473 12.845 1.00 95.06 127 SER A CA 1
ATOM 971 C C . SER A 1 127 ? -19.793 4.299 13.207 1.00 95.06 127 SER A C 1
ATOM 973 O O . SER A 1 127 ? -20.571 4.707 12.343 1.00 95.06 127 SER A O 1
ATOM 975 N N . ARG A 1 128 ? -19.984 4.556 14.504 1.00 94.94 128 ARG A N 1
ATOM 976 C CA . ARG A 1 128 ? -21.007 5.475 15.024 1.00 94.94 128 ARG A CA 1
ATOM 977 C C . ARG A 1 128 ? -20.422 6.389 16.093 1.00 94.94 128 ARG A C 1
ATOM 979 O O . ARG A 1 128 ? -19.521 5.991 16.827 1.00 94.94 128 ARG A O 1
ATOM 986 N N . GLN A 1 129 ? -20.937 7.611 16.188 1.00 94.50 129 GLN A N 1
ATOM 987 C CA . GLN A 1 129 ? -20.578 8.547 17.255 1.00 94.50 129 GLN A CA 1
ATOM 988 C C . GLN A 1 129 ? -21.542 8.400 18.426 1.00 94.50 129 GLN A C 1
ATOM 990 O O . GLN A 1 129 ? -22.756 8.422 18.234 1.00 94.50 129 GLN A O 1
ATOM 995 N N . GLU A 1 130 ? -21.002 8.286 19.636 1.00 93.81 130 GLU A N 1
ATOM 996 C CA . GLU A 1 130 ? -21.792 8.249 20.862 1.00 93.81 130 GLU A CA 1
ATOM 997 C C . GLU A 1 130 ? -21.093 9.032 21.977 1.00 93.81 130 GLU A C 1
ATOM 999 O O . GLU A 1 130 ? -19.884 8.907 22.192 1.00 93.81 130 GLU A O 1
ATOM 1004 N N . THR A 1 131 ? -21.849 9.852 22.705 1.00 93.62 131 THR A N 1
ATOM 1005 C CA . THR A 1 131 ? -21.309 10.628 23.823 1.00 93.62 131 THR A CA 1
ATOM 1006 C C . THR A 1 131 ? -21.227 9.746 25.069 1.00 93.62 131 THR A C 1
ATOM 1008 O O . THR A 1 131 ? -22.214 9.506 25.762 1.00 93.62 131 THR A O 1
ATOM 1011 N N . ILE A 1 132 ? -20.021 9.284 25.399 1.00 88.19 132 ILE A N 1
ATOM 1012 C CA . ILE A 1 132 ? -19.755 8.450 26.573 1.00 88.19 132 ILE A CA 1
ATOM 1013 C C . ILE A 1 132 ? -19.094 9.315 27.642 1.00 88.19 132 ILE A C 1
ATOM 1015 O O . ILE A 1 132 ? -17.994 9.835 27.455 1.00 88.19 132 ILE A O 1
ATOM 1019 N N . LYS A 1 133 ? -19.753 9.454 28.801 1.00 87.56 133 LYS A N 1
ATOM 1020 C CA . LYS A 1 133 ? -19.263 10.270 29.932 1.00 87.56 133 LYS A CA 1
ATOM 1021 C C . LYS A 1 133 ? -18.925 11.720 29.530 1.00 87.56 133 LYS A C 1
ATOM 1023 O O . LYS A 1 133 ? -17.952 12.284 30.022 1.00 87.56 133 LYS A O 1
ATOM 1028 N N . GLY A 1 134 ? -19.715 12.303 28.626 1.00 90.00 134 GLY A N 1
ATOM 1029 C CA . GLY A 1 134 ? -19.537 13.679 28.147 1.00 90.00 134 GLY A CA 1
ATOM 1030 C C . GLY A 1 134 ? -18.481 13.863 27.053 1.00 90.00 134 GLY A C 1
ATOM 1031 O O . GLY A 1 134 ? -18.264 14.995 26.638 1.00 90.00 134 GLY A O 1
ATOM 1032 N N . ASN A 1 135 ? -17.847 12.785 26.575 1.00 89.88 135 ASN A N 1
ATOM 1033 C CA . ASN A 1 135 ? -16.910 12.829 25.453 1.00 89.88 135 ASN A CA 1
ATOM 1034 C C . ASN A 1 135 ? -17.489 12.108 24.237 1.00 89.88 135 ASN A C 1
ATOM 1036 O O . ASN A 1 135 ? -17.928 10.959 24.349 1.00 89.88 135 ASN A O 1
ATOM 1040 N N . ASP A 1 136 ? -17.399 12.738 23.072 1.00 91.38 136 ASP A N 1
ATOM 1041 C CA . ASP A 1 136 ? -17.766 12.104 21.810 1.00 91.38 136 ASP A CA 1
ATOM 1042 C C . ASP A 1 136 ? -16.768 10.994 21.483 1.00 91.38 136 ASP A C 1
ATOM 1044 O O . ASP A 1 136 ? -15.555 11.207 21.392 1.00 91.38 136 ASP A O 1
ATOM 1048 N N . THR A 1 137 ? -17.284 9.772 21.400 1.00 92.44 137 THR A N 1
ATOM 1049 C CA . THR A 1 137 ? -16.498 8.561 21.207 1.00 92.44 137 THR A CA 1
ATOM 1050 C C . THR A 1 137 ? -17.001 7.817 19.982 1.00 92.44 137 THR A C 1
ATOM 1052 O O . THR A 1 137 ? -18.165 7.430 19.913 1.00 92.44 137 THR A O 1
ATOM 1055 N N . THR A 1 138 ? -16.091 7.540 19.048 1.00 94.62 138 THR A N 1
ATOM 1056 C CA . THR A 1 138 ? -16.368 6.634 17.933 1.00 94.62 138 THR A CA 1
ATOM 1057 C C . THR A 1 138 ? -16.386 5.188 18.423 1.00 94.62 138 THR A C 1
ATOM 1059 O O . THR A 1 138 ? -15.389 4.694 18.973 1.00 94.62 138 THR A O 1
ATOM 1062 N N . LEU A 1 139 ? -17.506 4.513 18.196 1.00 95.69 139 LEU A N 1
ATOM 1063 C CA . LEU A 1 139 ? -17.687 3.080 18.383 1.00 95.69 139 LEU A CA 1
ATOM 1064 C C . LEU A 1 139 ? -17.665 2.384 17.026 1.00 95.69 139 LEU A C 1
ATOM 1066 O O . LEU A 1 139 ? -18.183 2.920 16.049 1.00 95.69 139 LEU A O 1
ATOM 1070 N N . TYR A 1 140 ? -17.053 1.207 16.985 1.00 96.69 140 TYR A N 1
ATOM 1071 C CA . TYR A 1 140 ? -16.942 0.372 15.798 1.00 96.69 140 TYR A CA 1
ATOM 1072 C C . TYR A 1 140 ? -17.662 -0.952 16.030 1.00 96.69 140 TYR A C 1
ATOM 1074 O O . TYR A 1 140 ? -17.543 -1.541 17.108 1.00 96.69 140 TYR A O 1
ATOM 1082 N N . THR A 1 141 ? -18.356 -1.427 15.002 1.00 96.56 141 THR A N 1
ATOM 1083 C CA . THR A 1 141 ? -19.019 -2.736 14.952 1.00 96.56 141 THR A CA 1
ATOM 1084 C C . THR A 1 141 ? -18.685 -3.430 13.641 1.00 96.56 141 THR A C 1
ATOM 1086 O O . THR A 1 141 ? -18.327 -2.768 12.666 1.00 96.56 141 THR A O 1
ATOM 1089 N N . LEU A 1 142 ? -18.817 -4.756 13.595 1.00 95.56 142 LEU A N 1
ATOM 1090 C CA . LEU A 1 142 ? -18.846 -5.460 12.313 1.00 95.56 142 LEU A CA 1
ATOM 1091 C C . LEU A 1 142 ? -20.066 -5.002 11.512 1.00 95.56 142 LEU A C 1
ATOM 1093 O O . LEU A 1 142 ? -21.129 -4.756 12.087 1.00 95.56 142 LEU A O 1
ATOM 1097 N N . SER A 1 143 ? -19.882 -4.856 10.206 1.00 92.12 143 SER A N 1
ATOM 1098 C CA . SER A 1 143 ? -20.994 -4.683 9.279 1.00 92.12 143 SER A CA 1
ATOM 1099 C C . SER A 1 143 ? -21.755 -6.006 9.154 1.00 92.12 143 SER A C 1
ATOM 1101 O O . SER A 1 143 ? -21.129 -7.068 9.158 1.00 92.12 143 SER A O 1
ATOM 1103 N N . GLU A 1 144 ? -23.087 -5.933 9.103 1.00 75.12 144 GLU A N 1
ATOM 1104 C CA . GLU A 1 144 ? -23.961 -7.088 8.832 1.00 75.12 144 GLU A CA 1
ATOM 1105 C C . GLU A 1 144 ? -23.826 -7.602 7.393 1.00 75.12 144 GLU A C 1
ATOM 1107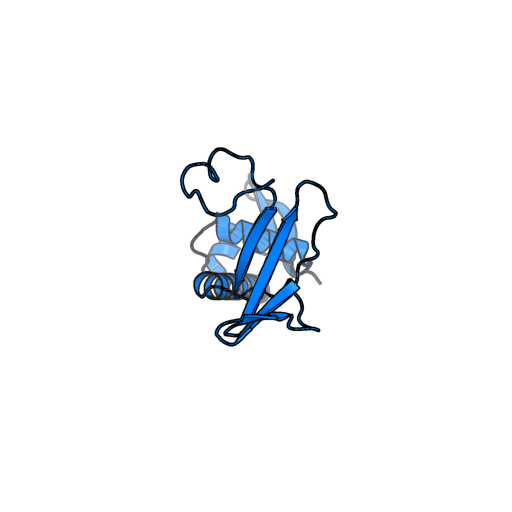 O O . GLU A 1 144 ? -23.608 -6.770 6.478 1.00 75.12 144 GLU A O 1
#